Protein AF-A0A2A2GYK7-F1 (afdb_monomer)

Nearest PDB structures (foldseek):
  4kx6-assembly2_O  TM=9.595E-01  e=5.546E-10  Escherichia coli DH1
  6awf-assembly1_C  TM=9.681E-01  e=8.957E-10  Escherichia coli
  4kx6-assembly1_C  TM=9.692E-01  e=2.797E-09  Escherichia coli DH1

Secondary structure (DSSP, 8-state):
------HHHHH---HHHHHHHHHHHHHHHHHHHHHHHHHHHHHHHHHHHTHHHHHHHHHHHHHHHHHHHH-HHHHHHHHHHHHSHHHHHHHHHHHHHHHHHHHHHHHHGGGG---EETTEEPPHHHHHHHHHHHHHHHHHHHHHHHH-

Foldseek 3Di:
DPDPPPCCVVPVDDPVVVVVVVVVVVVVVCVVCVVVVVVVVVLVVLLVCLVVLVVVVVVLVVQCVVLVVVDDVSNVVSVVVCVPVVNVVSVVVNVVSVVVNLLVCLVVVLVVDFDADPNRTDDSVVSSVVSVVVVVVVVVVCCVVVVD

Radius of gyration: 27.95 Å; Cα contacts (8 Å, |Δi|>4): 50; chains: 1; bounding box: 76×57×63 Å

Solvent-accessible surface area (backbone atoms only — not comparable to full-atom values): 8305 Å² total; per-residue (Å²): 134,82,82,83,76,59,64,39,80,78,69,74,44,53,72,70,54,52,49,50,51,52,52,51,52,51,52,51,50,49,51,54,49,49,56,52,52,51,51,52,50,52,52,50,52,56,52,62,53,35,52,57,44,52,51,50,51,51,50,54,52,49,52,44,53,54,20,53,72,71,33,74,68,44,33,49,52,47,54,55,51,54,67,34,70,67,50,40,52,51,50,53,51,30,50,56,38,47,53,54,42,51,55,54,46,47,72,45,57,51,73,78,55,90,59,67,56,96,95,37,72,64,58,56,66,59,53,35,53,50,53,52,53,51,50,53,52,50,51,52,52,52,52,52,67,75,73,109

Structure (mmCIF, N/CA/C/O backbone):
data_AF-A0A2A2GYK7-F1
#
_entry.id   AF-A0A2A2GYK7-F1
#
loop_
_atom_site.group_PDB
_atom_site.id
_atom_site.type_symbol
_atom_site.label_atom_id
_atom_site.label_alt_id
_atom_site.label_comp_id
_atom_site.label_asym_id
_atom_site.label_entity_id
_atom_site.label_seq_id
_atom_site.pdbx_PDB_ins_code
_atom_site.Cartn_x
_atom_site.Cartn_y
_atom_site.Cartn_z
_atom_site.occupancy
_atom_site.B_iso_or_equiv
_atom_site.auth_seq_id
_atom_site.auth_comp_id
_atom_site.auth_asym_id
_atom_site.auth_atom_id
_atom_site.pdbx_PDB_model_num
ATOM 1 N N . MET A 1 1 ? -55.548 16.986 22.493 1.00 39.94 1 MET A N 1
ATOM 2 C CA . MET A 1 1 ? -54.868 18.249 22.850 1.00 39.94 1 MET A CA 1
ATOM 3 C C . MET A 1 1 ? -53.771 17.892 23.842 1.00 39.94 1 MET A C 1
ATOM 5 O O . MET A 1 1 ? -54.098 17.481 24.945 1.00 39.94 1 MET A O 1
ATOM 9 N N . ILE A 1 2 ? -52.502 17.884 23.426 1.00 41.12 2 ILE A N 1
ATOM 10 C CA . ILE A 1 2 ? -51.387 17.574 24.339 1.00 41.12 2 ILE A CA 1
ATOM 11 C C . ILE A 1 2 ? -51.158 18.837 25.183 1.00 41.12 2 ILE A C 1
ATOM 13 O O . ILE A 1 2 ? -51.023 19.906 24.583 1.00 41.12 2 ILE A O 1
ATOM 17 N N . PRO A 1 3 ? -51.159 18.779 26.525 1.00 50.00 3 PRO A N 1
ATOM 18 C CA . PRO A 1 3 ? -51.006 19.978 27.334 1.00 50.00 3 PRO A CA 1
ATOM 19 C C . PRO A 1 3 ? -49.582 20.512 27.161 1.00 50.00 3 PRO A C 1
ATOM 21 O O . PRO A 1 3 ? -48.602 19.815 27.420 1.00 50.00 3 PRO A O 1
ATOM 24 N N . SER A 1 4 ? -49.459 21.748 26.687 1.00 52.16 4 SER A N 1
ATOM 25 C CA . SER A 1 4 ? -48.181 22.442 26.574 1.00 52.16 4 SER A CA 1
ATOM 26 C C . SER A 1 4 ? -47.762 22.94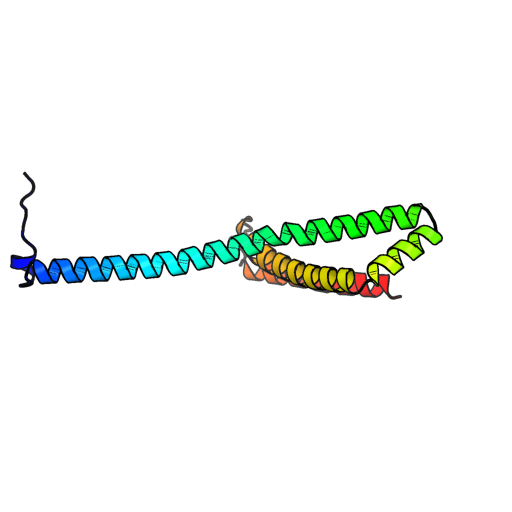8 27.955 1.00 52.16 4 SER A C 1
ATOM 28 O O . SER A 1 4 ? -47.956 24.120 28.280 1.00 52.16 4 SER A O 1
ATOM 30 N N . TYR A 1 5 ? -47.225 22.068 28.798 1.00 53.56 5 TYR A N 1
ATOM 31 C CA . TYR A 1 5 ? -46.562 22.500 30.025 1.00 53.56 5 TYR A CA 1
ATOM 32 C C . TYR A 1 5 ? -45.309 23.284 29.623 1.00 53.56 5 TYR A C 1
ATOM 34 O O . TYR A 1 5 ? -44.356 22.731 29.075 1.00 53.56 5 TYR A O 1
ATOM 42 N N . SER A 1 6 ? -45.331 24.598 29.829 1.00 58.34 6 SER A N 1
ATOM 43 C CA . SER A 1 6 ? -44.164 25.442 29.602 1.00 58.34 6 SER A CA 1
ATOM 44 C C . SER A 1 6 ? -43.062 25.018 30.572 1.00 58.34 6 SER A C 1
ATOM 46 O O . SER A 1 6 ? -43.228 25.126 31.787 1.00 58.34 6 SER A O 1
ATOM 48 N N . LEU A 1 7 ? -41.915 24.570 30.051 1.00 56.41 7 LEU A N 1
ATOM 49 C CA . LEU A 1 7 ? -40.728 24.228 30.849 1.00 56.41 7 LEU A CA 1
ATOM 50 C C . LEU A 1 7 ? -40.252 25.405 31.730 1.00 56.41 7 LEU A C 1
ATOM 52 O O . LEU A 1 7 ? -39.482 25.197 32.666 1.00 56.41 7 LEU A O 1
ATOM 56 N N . ALA A 1 8 ? -40.721 26.629 31.459 1.00 59.03 8 ALA A N 1
ATOM 57 C CA . ALA A 1 8 ? -40.486 27.795 32.303 1.00 59.03 8 ALA A CA 1
ATOM 58 C C . ALA A 1 8 ? -41.059 27.632 33.722 1.00 59.03 8 ALA A C 1
ATOM 60 O O . ALA A 1 8 ? -40.439 28.087 34.677 1.00 59.03 8 ALA A O 1
ATOM 61 N N . GLN A 1 9 ? -42.201 26.949 33.880 1.00 59.09 9 GLN A N 1
ATOM 62 C CA . GLN A 1 9 ? -42.819 26.720 35.194 1.00 59.09 9 GLN A CA 1
ATOM 63 C C . GLN A 1 9 ? -42.106 25.636 36.012 1.00 59.09 9 GLN A C 1
ATOM 65 O O . GLN A 1 9 ? -42.177 25.657 37.234 1.00 59.09 9 GLN A O 1
ATOM 70 N N . VAL A 1 10 ? -41.415 24.702 35.352 1.00 66.81 10 VAL A N 1
ATOM 71 C CA . VAL A 1 10 ? -40.742 23.569 36.011 1.00 66.81 10 VAL A CA 1
ATOM 72 C C . VAL A 1 10 ? -39.323 23.932 36.447 1.00 66.81 10 VAL A C 1
ATOM 74 O O . VAL A 1 10 ? -38.875 23.500 37.503 1.00 66.81 10 VAL A O 1
ATOM 77 N N . PHE A 1 11 ? -38.619 24.739 35.650 1.00 70.56 11 PHE A N 1
ATOM 78 C CA . PHE A 1 11 ? -37.195 25.020 35.858 1.00 70.56 11 PHE A CA 1
ATOM 79 C C . PHE A 1 11 ? -36.882 26.490 36.182 1.00 70.56 11 PHE A C 1
ATOM 81 O O . PHE A 1 11 ? -35.722 26.823 36.394 1.00 70.56 11 PHE A O 1
ATOM 88 N N . GLY A 1 12 ? -37.878 27.385 36.199 1.00 76.56 12 GLY A N 1
ATOM 89 C CA . GLY A 1 12 ? -37.674 28.818 36.468 1.00 76.56 12 GLY A CA 1
ATOM 90 C C . GLY A 1 12 ? -36.909 29.574 35.371 1.00 76.56 12 GLY A C 1
ATOM 91 O O . GLY A 1 12 ? -36.481 30.704 35.583 1.00 76.56 12 GLY A O 1
ATOM 92 N N . ILE A 1 13 ? -36.724 28.959 34.199 1.00 76.69 13 ILE A N 1
ATOM 93 C CA . ILE A 1 13 ? -35.928 29.500 33.090 1.00 76.69 13 ILE A CA 1
ATOM 94 C C . ILE A 1 13 ? -36.846 30.250 32.122 1.00 76.69 13 ILE A C 1
ATOM 96 O O . ILE A 1 13 ? -37.865 29.714 31.679 1.00 76.69 13 ILE A O 1
ATOM 100 N N . SER A 1 14 ? -36.472 31.469 31.733 1.00 80.00 14 SER A N 1
ATOM 101 C CA . SER A 1 14 ? -37.235 32.232 30.738 1.00 80.00 14 SER A CA 1
ATOM 102 C C . SER A 1 14 ? -37.191 31.574 29.348 1.00 80.00 14 SER A C 1
ATOM 104 O O . SER A 1 14 ? -36.218 30.920 28.968 1.00 80.00 14 SER A O 1
ATOM 106 N N . ILE A 1 15 ? -38.230 31.784 28.533 1.00 78.44 15 ILE A N 1
ATOM 107 C CA . ILE A 1 15 ? -38.300 31.236 27.163 1.00 78.44 15 ILE A CA 1
ATOM 108 C C . ILE A 1 15 ? -37.123 31.710 26.287 1.00 78.44 15 ILE A C 1
ATOM 110 O O . ILE A 1 15 ? -36.670 30.975 25.408 1.00 78.44 15 ILE A O 1
ATOM 114 N N . SER A 1 16 ? -36.597 32.919 26.514 1.00 81.19 16 SER A N 1
ATOM 115 C CA . SER A 1 16 ? -35.440 33.439 25.774 1.00 81.19 16 SER A CA 1
ATOM 116 C C . SER A 1 16 ? -34.147 32.700 26.133 1.00 81.19 16 SER A C 1
ATOM 118 O O . SER A 1 16 ? -33.353 32.398 25.240 1.00 81.19 16 SER A O 1
ATOM 120 N N . GLU A 1 17 ? -33.956 32.340 27.402 1.00 82.19 17 GLU A N 1
ATOM 121 C CA . GLU A 1 17 ? -32.832 31.512 27.842 1.00 82.19 17 GLU A CA 1
ATOM 122 C C . GLU A 1 17 ? -32.945 30.076 27.343 1.00 82.19 17 GLU A C 1
ATOM 124 O O . GLU A 1 17 ? -31.972 29.547 26.808 1.00 82.19 17 GLU A O 1
ATO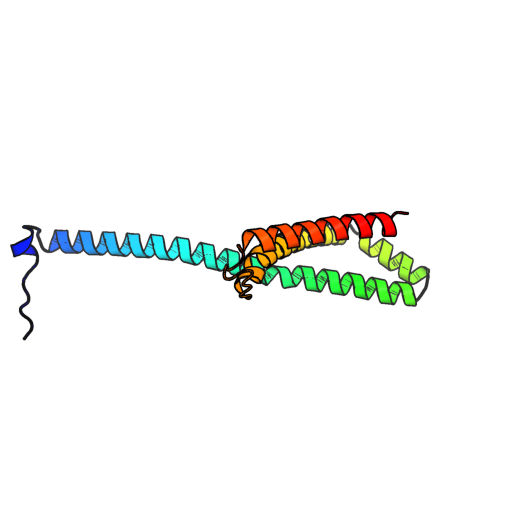M 129 N N . GLN A 1 18 ? -34.136 29.471 27.391 1.00 76.81 18 GLN A N 1
ATOM 130 C CA . GLN A 1 18 ? -34.343 28.142 26.808 1.00 76.81 18 GLN A CA 1
ATOM 131 C C . GLN A 1 18 ? -34.015 28.115 25.316 1.00 76.81 18 GLN A C 1
ATOM 133 O O . GLN A 1 18 ? -33.363 27.191 24.831 1.00 76.81 18 GLN A O 1
ATOM 138 N N . ARG A 1 19 ? -34.401 29.167 24.588 1.00 82.38 19 ARG A N 1
ATOM 139 C CA . ARG A 1 19 ? -34.085 29.320 23.168 1.00 82.38 19 ARG A CA 1
ATOM 140 C C . ARG A 1 19 ? -32.570 29.423 22.943 1.00 82.38 19 ARG A C 1
ATOM 142 O O . ARG A 1 19 ? -32.053 28.748 22.056 1.00 82.38 19 ARG A O 1
ATOM 149 N N . LYS A 1 20 ? -31.842 30.200 23.756 1.00 83.69 20 LYS A N 1
ATOM 150 C CA . LYS A 1 20 ? -30.368 30.285 23.695 1.00 83.69 20 LYS A CA 1
ATOM 151 C C . LYS A 1 20 ? -29.701 28.940 23.985 1.00 83.69 20 LYS A C 1
ATOM 153 O O . LYS A 1 20 ? -28.807 28.548 23.241 1.00 83.69 20 LYS A O 1
ATOM 158 N N . ILE A 1 21 ? -30.155 28.220 25.012 1.00 79.62 21 ILE A N 1
ATOM 159 C CA . ILE A 1 21 ? -29.634 26.895 25.380 1.00 79.62 21 ILE A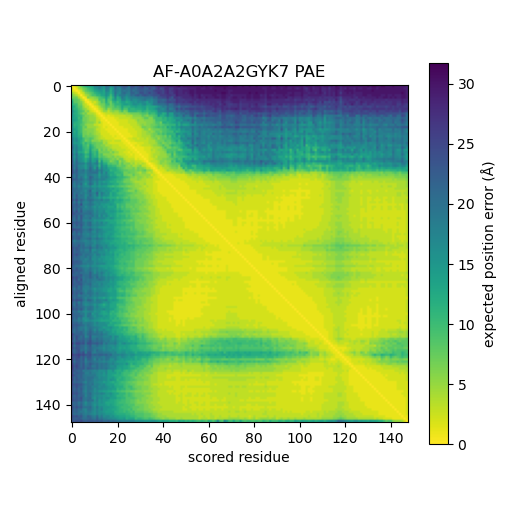 CA 1
ATOM 160 C C . ILE A 1 21 ? -29.863 25.902 24.239 1.00 79.62 21 ILE A C 1
ATOM 162 O O . ILE A 1 21 ? -28.924 25.226 23.825 1.00 79.62 21 ILE A O 1
ATOM 166 N N . TYR A 1 22 ? -31.074 25.864 23.677 1.00 78.12 22 TYR A N 1
ATOM 167 C CA . TYR A 1 22 ? -31.399 25.006 22.540 1.00 78.12 22 TYR A CA 1
ATOM 168 C C . TYR A 1 22 ? -30.522 25.312 21.319 1.00 78.12 22 TYR A C 1
ATOM 170 O O . TYR A 1 22 ? -29.944 24.396 20.736 1.00 78.12 22 TYR A O 1
ATOM 178 N N . PHE A 1 23 ? -30.374 26.589 20.944 1.00 82.50 23 PHE A N 1
ATOM 179 C CA . PHE A 1 23 ? -29.537 26.973 19.804 1.00 82.50 23 PHE A CA 1
ATOM 180 C C . PHE A 1 23 ? -28.055 26.677 20.035 1.00 82.50 23 PHE A C 1
ATOM 182 O O . PHE A 1 23 ? -27.399 26.158 19.133 1.00 82.50 23 PHE A O 1
ATOM 189 N N . ASN A 1 24 ? -27.533 26.953 21.231 1.00 85.94 24 ASN A N 1
ATOM 190 C CA . ASN A 1 24 ? -26.144 26.660 21.563 1.00 85.94 24 ASN A CA 1
ATOM 191 C C . ASN A 1 24 ? -25.885 25.148 21.545 1.00 85.94 24 ASN A C 1
ATOM 193 O O . ASN A 1 24 ? -24.948 24.689 20.901 1.00 85.94 24 ASN A O 1
ATOM 197 N N . HIS A 1 25 ? -26.764 24.358 22.168 1.00 85.69 25 HIS A N 1
ATOM 198 C CA . HIS A 1 25 ? -26.654 22.902 22.169 1.00 85.69 25 HIS A CA 1
ATOM 199 C C . HIS A 1 25 ? -26.751 22.325 20.751 1.00 85.69 25 HIS A C 1
ATOM 201 O O . HIS A 1 25 ? -25.910 21.517 20.362 1.00 85.69 25 HIS A O 1
ATOM 207 N N . ARG A 1 26 ? -27.702 22.801 19.935 1.00 84.62 26 ARG A N 1
ATOM 208 C CA . ARG A 1 26 ? -27.829 22.420 18.522 1.00 84.62 26 ARG A CA 1
ATOM 209 C C . ARG A 1 26 ? -26.552 22.721 17.736 1.00 84.62 26 ARG A C 1
ATOM 211 O O . ARG A 1 26 ? -26.088 21.852 17.008 1.00 84.62 26 ARG A O 1
ATOM 218 N N . ASN A 1 27 ? -25.969 23.909 17.880 1.00 84.06 27 ASN A N 1
ATOM 219 C CA . ASN A 1 27 ? -24.751 24.284 17.155 1.00 84.06 27 ASN A CA 1
ATOM 220 C C . ASN A 1 27 ? -23.536 23.460 17.602 1.00 84.06 27 ASN A C 1
ATOM 222 O O . ASN A 1 27 ? -22.739 23.044 16.763 1.00 84.06 27 ASN A O 1
ATOM 226 N N . THR A 1 28 ? -23.426 23.158 18.898 1.00 82.50 28 THR A N 1
ATOM 227 C CA . THR A 1 28 ? -22.382 22.273 19.431 1.00 82.50 28 THR A CA 1
ATOM 228 C C . THR A 1 28 ? -22.531 20.854 18.893 1.00 82.50 28 THR A C 1
ATOM 230 O O . THR A 1 28 ? -21.554 20.281 18.424 1.00 82.50 28 THR A O 1
ATOM 233 N N . LEU A 1 29 ? -23.746 20.299 18.881 1.00 82.06 29 LEU A N 1
ATOM 234 C CA . LEU A 1 29 ? -24.005 18.982 18.297 1.00 82.06 29 LEU A CA 1
ATOM 235 C C . LEU A 1 29 ? -23.708 18.961 16.796 1.00 82.06 29 LEU A C 1
ATOM 237 O O . LEU A 1 29 ? -23.069 18.028 16.326 1.00 82.06 29 LEU A O 1
ATOM 241 N N . ILE A 1 30 ? -24.107 19.997 16.051 1.00 81.62 30 ILE A N 1
ATOM 242 C CA . ILE A 1 30 ? -23.801 20.115 14.620 1.00 81.62 30 ILE A CA 1
ATOM 243 C C . ILE A 1 30 ? -22.290 20.163 14.396 1.00 81.62 30 ILE A C 1
ATOM 245 O O . ILE A 1 30 ? -21.813 19.448 13.530 1.00 81.62 30 ILE A O 1
ATOM 249 N N . SER A 1 31 ? -21.542 20.938 15.184 1.00 78.81 31 SER A N 1
ATOM 250 C CA . SER A 1 31 ? -20.078 21.030 15.089 1.00 78.81 31 SER A CA 1
ATOM 251 C C . SER A 1 31 ? -19.382 19.708 15.439 1.00 78.81 31 SER A C 1
ATOM 253 O O . SER A 1 31 ? -18.478 19.260 14.732 1.00 78.81 31 SER A O 1
ATOM 255 N N . LEU A 1 32 ? -19.820 19.041 16.511 1.00 79.88 32 LEU A N 1
ATOM 256 C CA . LEU A 1 32 ? -19.274 17.748 16.926 1.00 79.88 32 LEU A CA 1
ATOM 257 C C . LEU A 1 32 ? -19.558 16.667 15.880 1.00 79.88 32 LEU A C 1
ATOM 259 O O . LEU A 1 32 ? -18.648 15.933 15.493 1.00 79.88 32 LEU A O 1
ATOM 263 N N . LEU A 1 33 ? -20.793 16.599 15.380 1.00 80.69 33 LEU A N 1
ATOM 264 C CA . LEU A 1 33 ? -21.182 15.670 14.323 1.00 80.69 33 LEU A CA 1
ATOM 265 C C . LEU A 1 33 ? -20.460 16.004 13.017 1.00 80.69 33 LEU A C 1
ATOM 267 O O . LEU A 1 33 ? -19.883 15.114 12.408 1.00 80.69 33 LEU A O 1
ATOM 271 N N . SER A 1 34 ? -20.413 17.269 12.597 1.00 80.06 34 SER A N 1
ATOM 272 C CA . SER A 1 34 ? -19.773 17.652 11.339 1.00 80.06 34 SER A CA 1
ATOM 273 C C . SER A 1 34 ? -18.288 17.323 11.351 1.00 80.06 34 SER A C 1
ATOM 275 O O . SER A 1 34 ? -17.818 16.693 10.415 1.00 80.06 34 SER A O 1
ATOM 277 N N . ASN A 1 35 ? -17.553 17.678 12.408 1.00 78.31 35 ASN A N 1
ATOM 278 C CA . ASN A 1 35 ? -16.105 17.467 12.468 1.00 78.31 35 ASN A CA 1
ATOM 279 C C . ASN A 1 35 ? -15.734 15.981 12.533 1.00 78.31 35 ASN A C 1
ATOM 281 O O . ASN A 1 35 ? -14.801 15.544 11.856 1.00 78.31 35 ASN A O 1
ATOM 285 N N . THR A 1 36 ? -16.482 15.191 13.305 1.00 78.94 36 THR A N 1
ATO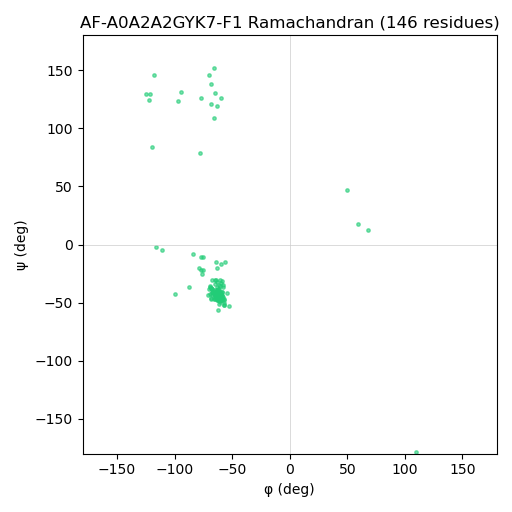M 286 C CA . THR A 1 36 ? -16.241 13.745 13.416 1.00 78.94 36 THR A CA 1
ATOM 287 C C . THR A 1 36 ? -16.618 13.005 12.132 1.00 78.94 36 THR A C 1
ATOM 289 O O . THR A 1 36 ? -15.833 12.190 11.644 1.00 78.94 36 THR A O 1
ATOM 292 N N . LEU A 1 37 ? -17.763 13.337 11.525 1.00 80.88 37 LEU A N 1
ATOM 293 C CA . LEU A 1 37 ? -18.225 12.728 10.275 1.00 80.88 37 LEU A CA 1
ATOM 294 C C . LEU A 1 37 ? -17.334 13.113 9.085 1.00 80.88 37 LEU A C 1
ATOM 296 O O . LEU A 1 37 ? -16.975 12.236 8.299 1.00 80.88 37 LEU A O 1
ATOM 300 N N . ILE A 1 38 ? -16.911 14.382 8.974 1.00 87.06 38 ILE A N 1
ATOM 301 C CA . ILE A 1 38 ? -15.956 14.815 7.938 1.00 87.06 38 ILE A CA 1
ATOM 302 C C . ILE A 1 38 ? -14.632 14.069 8.091 1.00 87.06 38 ILE A C 1
ATOM 304 O O . ILE A 1 38 ? -14.077 13.609 7.094 1.00 87.06 38 ILE A O 1
ATOM 308 N N . GLY A 1 39 ? -14.117 13.938 9.317 1.00 88.25 39 GLY A N 1
ATOM 309 C CA . GLY A 1 39 ? -12.850 13.254 9.571 1.00 88.25 39 GLY A CA 1
ATOM 310 C C . GLY A 1 39 ? -12.902 11.789 9.142 1.00 88.25 39 GLY A C 1
ATOM 311 O O . GLY A 1 39 ? -12.035 11.328 8.397 1.00 88.25 39 GLY A O 1
ATOM 312 N N . PHE A 1 40 ? -13.964 11.085 9.541 1.00 88.88 40 PHE A N 1
ATOM 313 C CA . PHE A 1 40 ? -14.201 9.698 9.150 1.00 88.88 40 PHE A CA 1
ATOM 314 C C . PHE A 1 40 ? -14.323 9.537 7.629 1.00 88.88 40 PHE A C 1
ATOM 316 O O . PHE A 1 40 ? -13.653 8.683 7.046 1.00 88.88 40 PHE A O 1
ATOM 323 N N . TYR A 1 41 ? -15.126 10.379 6.972 1.00 92.75 41 TYR A N 1
ATOM 324 C CA . TYR A 1 41 ? -15.330 10.301 5.526 1.00 92.75 41 TYR A CA 1
ATOM 325 C C . TYR A 1 41 ? -14.045 10.601 4.746 1.00 92.75 41 TYR A C 1
ATOM 327 O O . TYR A 1 41 ? -13.718 9.889 3.801 1.00 92.75 41 TYR A O 1
ATOM 335 N N . ARG A 1 42 ? -13.260 11.601 5.168 1.00 93.38 42 ARG A N 1
ATOM 336 C CA . ARG A 1 42 ? -11.958 11.903 4.552 1.00 93.38 42 ARG A CA 1
ATOM 337 C C . ARG A 1 42 ? -11.002 10.720 4.656 1.00 93.38 42 ARG A C 1
ATOM 339 O O . ARG A 1 42 ? -10.377 10.367 3.662 1.00 93.38 42 ARG A O 1
ATOM 346 N N . PHE A 1 43 ? -10.908 10.094 5.828 1.00 94.56 43 PHE A N 1
ATOM 347 C CA . PHE A 1 43 ? -10.068 8.910 6.013 1.00 94.56 43 PHE A CA 1
ATOM 348 C C . PHE A 1 43 ? -10.531 7.741 5.136 1.00 94.56 43 PHE A C 1
ATOM 350 O O . PHE A 1 43 ? -9.708 7.089 4.497 1.00 94.56 43 PHE A O 1
ATOM 357 N N . TYR A 1 44 ? -11.844 7.510 5.068 1.00 95.25 44 TYR A N 1
ATOM 358 C CA . TYR A 1 44 ? -12.437 6.507 4.189 1.00 95.25 44 TYR A CA 1
ATOM 359 C C . TYR A 1 44 ? -12.069 6.755 2.721 1.00 95.25 44 TYR A C 1
ATOM 361 O O . TYR A 1 44 ? -11.519 5.865 2.082 1.00 95.25 44 TYR A O 1
ATOM 369 N N . VAL A 1 45 ? -12.280 7.969 2.205 1.00 97.06 45 VAL A N 1
ATOM 370 C CA . VAL A 1 45 ? -11.958 8.299 0.808 1.00 97.06 45 VAL A CA 1
ATOM 371 C C . VAL A 1 45 ? -10.464 8.136 0.526 1.00 97.06 45 VAL A C 1
ATOM 373 O O . VAL A 1 45 ? -10.110 7.583 -0.507 1.00 97.06 45 VAL A O 1
ATOM 376 N N . ILE A 1 46 ? -9.579 8.547 1.443 1.00 96.88 46 ILE A N 1
ATOM 377 C CA . ILE A 1 46 ? -8.126 8.348 1.290 1.00 96.88 46 ILE A CA 1
ATOM 378 C C . ILE A 1 46 ? -7.776 6.855 1.240 1.00 96.88 46 ILE A C 1
ATOM 380 O O . ILE A 1 46 ? -6.927 6.451 0.449 1.00 96.88 46 ILE A O 1
ATOM 384 N N . ARG A 1 47 ? -8.437 6.025 2.055 1.00 97.50 47 ARG A N 1
ATOM 385 C CA . ARG A 1 47 ? -8.268 4.569 2.021 1.00 97.50 47 ARG A CA 1
ATOM 386 C C . ARG A 1 47 ? -8.677 3.993 0.674 1.00 97.50 47 ARG A C 1
ATOM 388 O O . ARG A 1 47 ? -7.881 3.279 0.074 1.00 97.50 47 ARG A O 1
ATOM 395 N N . GLU A 1 48 ? -9.866 4.317 0.180 1.00 97.50 48 GLU A N 1
ATOM 396 C CA . GLU A 1 48 ? -10.328 3.816 -1.121 1.00 97.50 48 GLU A CA 1
ATOM 397 C C . GLU A 1 48 ? -9.465 4.352 -2.279 1.00 97.50 48 GLU A C 1
ATOM 399 O O . GLU A 1 48 ? -9.172 3.633 -3.231 1.00 97.50 48 GLU A O 1
ATOM 404 N N . ALA A 1 49 ? -8.957 5.584 -2.167 1.00 97.81 49 ALA A N 1
ATOM 405 C CA . ALA A 1 49 ? -8.077 6.192 -3.163 1.00 97.81 49 ALA A CA 1
ATOM 406 C C . ALA A 1 49 ? -6.730 5.466 -3.330 1.00 97.81 49 ALA A C 1
ATOM 408 O O . ALA A 1 49 ? -6.065 5.669 -4.347 1.00 97.81 49 ALA A O 1
ATOM 409 N N . THR A 1 50 ? -6.336 4.582 -2.400 1.00 98.38 50 THR A N 1
ATOM 410 C CA . THR A 1 50 ? -5.158 3.707 -2.576 1.00 98.38 50 THR A CA 1
ATOM 411 C C . THR A 1 50 ? -5.261 2.787 -3.800 1.00 98.38 50 THR A C 1
ATOM 413 O O . THR A 1 50 ? -4.229 2.333 -4.293 1.00 98.38 50 THR A O 1
ATOM 416 N N . ALA A 1 51 ? -6.458 2.595 -4.366 1.00 98.19 51 ALA A N 1
ATOM 417 C CA . ALA A 1 51 ? -6.649 1.880 -5.627 1.00 98.19 51 ALA A CA 1
ATOM 418 C C . ALA A 1 51 ? -5.908 2.530 -6.813 1.00 98.19 51 ALA A C 1
ATOM 420 O O . ALA A 1 51 ? -5.426 1.827 -7.697 1.00 98.19 51 ALA A O 1
ATOM 421 N N . ILE A 1 52 ? -5.766 3.860 -6.831 1.00 98.50 52 ILE A N 1
ATOM 422 C CA . ILE A 1 52 ? -5.090 4.587 -7.919 1.00 98.50 52 ILE A CA 1
ATOM 423 C C . ILE A 1 52 ? -3.605 4.182 -8.027 1.00 98.50 52 ILE A C 1
ATOM 425 O O . ILE A 1 52 ? -3.199 3.712 -9.093 1.00 98.50 52 ILE A O 1
ATOM 429 N N . PRO A 1 53 ? -2.780 4.297 -6.964 1.00 98.19 53 PRO A N 1
ATOM 430 C CA . PRO A 1 53 ? -1.395 3.836 -7.014 1.00 98.19 53 PRO A CA 1
ATOM 431 C C . PRO A 1 53 ? -1.271 2.314 -7.203 1.00 98.19 53 PRO A C 1
ATOM 433 O O . PRO A 1 53 ? -0.327 1.862 -7.845 1.00 98.19 53 PRO A O 1
ATOM 436 N N . GLN A 1 54 ? -2.225 1.508 -6.720 1.00 98.06 54 GLN A N 1
ATOM 437 C CA . GLN A 1 54 ? -2.228 0.058 -6.973 1.00 98.06 54 GLN A CA 1
ATOM 438 C C . GLN A 1 54 ? -2.409 -0.276 -8.462 1.00 98.06 54 GLN A C 1
ATOM 440 O O . GLN A 1 54 ? -1.697 -1.131 -8.998 1.00 98.06 54 GLN A O 1
ATOM 445 N N . ILE A 1 55 ? -3.320 0.420 -9.149 1.00 98.62 55 ILE A N 1
ATOM 446 C CA . ILE A 1 55 ? -3.502 0.289 -10.600 1.00 98.62 55 ILE A CA 1
ATOM 447 C C . ILE A 1 55 ? -2.241 0.759 -11.329 1.00 98.62 55 ILE A C 1
ATOM 449 O O . ILE A 1 55 ? -1.761 0.051 -12.211 1.00 98.62 55 ILE A O 1
ATOM 453 N N . TRP A 1 56 ? -1.663 1.898 -10.931 1.00 98.56 56 TRP A N 1
ATOM 454 C CA . TRP A 1 56 ? -0.391 2.375 -11.483 1.00 98.56 56 TRP A CA 1
ATOM 455 C C . TRP A 1 56 ? 0.707 1.307 -11.399 1.00 98.56 56 TRP A C 1
ATOM 457 O O . TRP A 1 56 ? 1.295 0.959 -12.421 1.00 98.56 56 TRP A O 1
ATOM 467 N N . PHE A 1 57 ? 0.952 0.734 -10.217 1.00 98.56 57 PHE A N 1
ATOM 468 C CA . PHE A 1 57 ? 1.999 -0.277 -10.057 1.00 98.56 57 PHE A CA 1
ATOM 469 C C . PHE A 1 57 ? 1.716 -1.539 -10.875 1.00 98.56 57 PHE A C 1
ATOM 471 O O . PHE A 1 57 ? 2.631 -2.114 -11.460 1.00 98.56 57 PHE A O 1
ATOM 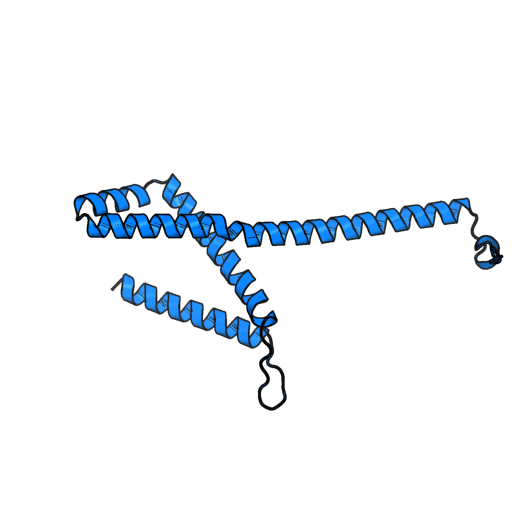478 N N . SER A 1 58 ? 0.445 -1.936 -10.979 1.00 98.69 58 SER A N 1
ATOM 479 C CA . SER A 1 58 ? 0.034 -3.063 -11.824 1.00 98.69 58 SER A CA 1
ATOM 480 C C . SER A 1 58 ? 0.374 -2.814 -13.298 1.00 98.69 58 SER A C 1
ATOM 482 O O . SER A 1 58 ? 0.882 -3.709 -13.971 1.00 98.69 58 SER A O 1
ATOM 484 N N . LEU A 1 59 ? 0.163 -1.590 -13.794 1.00 98.69 59 LEU A N 1
ATOM 485 C CA . LEU A 1 59 ? 0.545 -1.192 -15.153 1.00 98.69 59 LEU A CA 1
ATOM 486 C C . LEU A 1 59 ? 2.066 -1.166 -15.342 1.00 98.69 59 LEU A C 1
ATOM 488 O O . LEU A 1 59 ? 2.549 -1.627 -16.373 1.00 98.69 59 LEU A O 1
ATOM 492 N N . VAL A 1 60 ? 2.823 -0.681 -14.352 1.00 98.56 60 VAL A N 1
ATOM 493 C CA . VAL A 1 60 ? 4.297 -0.703 -14.381 1.00 98.56 60 VAL A CA 1
ATOM 494 C C . VAL A 1 60 ? 4.815 -2.139 -14.491 1.00 98.56 60 VAL A C 1
ATOM 496 O O . VAL A 1 60 ? 5.653 -2.419 -15.345 1.00 98.56 60 VAL A O 1
ATOM 499 N N . VAL A 1 61 ? 4.279 -3.067 -13.693 1.00 98.44 61 VAL A N 1
ATOM 500 C CA . VAL A 1 61 ? 4.656 -4.489 -13.750 1.00 98.44 61 VAL A CA 1
ATOM 501 C C . VAL A 1 61 ? 4.272 -5.119 -15.092 1.00 98.44 61 VAL A C 1
ATOM 503 O O . VAL A 1 61 ? 5.080 -5.842 -15.671 1.00 98.44 61 VAL A O 1
ATOM 506 N N . LEU A 1 62 ? 3.081 -4.825 -15.628 1.00 98.69 62 LEU A N 1
ATOM 507 C CA . LEU A 1 62 ? 2.667 -5.307 -16.953 1.00 98.69 62 LEU A CA 1
ATOM 508 C C . LEU A 1 62 ? 3.577 -4.780 -18.068 1.00 98.69 62 LEU A C 1
ATOM 510 O O . LEU A 1 62 ? 3.968 -5.543 -18.950 1.00 98.69 62 LEU A O 1
ATOM 514 N N . TYR A 1 63 ? 3.960 -3.503 -18.016 1.00 98.62 63 TYR A N 1
ATOM 515 C CA . TYR A 1 63 ? 4.927 -2.939 -18.954 1.00 98.62 63 TYR A CA 1
ATOM 516 C C . TYR A 1 63 ? 6.281 -3.654 -18.856 1.00 98.62 63 TYR A C 1
ATOM 518 O O . TYR A 1 63 ? 6.859 -4.011 -19.885 1.00 98.62 63 TYR A O 1
ATOM 526 N N . GLY A 1 64 ? 6.744 -3.947 -17.637 1.00 98.69 64 GLY A N 1
ATOM 527 C CA . GLY A 1 64 ? 7.944 -4.747 -17.402 1.00 98.69 64 GLY A CA 1
ATOM 528 C C . GLY A 1 64 ? 7.844 -6.154 -17.992 1.00 98.69 64 GLY A C 1
ATOM 529 O O . GLY A 1 64 ? 8.776 -6.600 -18.654 1.00 98.69 64 GLY A O 1
ATOM 530 N N . LEU A 1 65 ? 6.701 -6.827 -17.825 1.00 98.69 65 LEU A N 1
ATOM 531 C CA . LEU A 1 65 ? 6.454 -8.167 -18.364 1.00 98.69 65 LEU A CA 1
ATOM 532 C C . LEU A 1 65 ? 6.548 -8.200 -19.897 1.00 98.69 65 LEU A C 1
ATOM 534 O O . LEU A 1 65 ? 7.258 -9.039 -20.450 1.00 98.69 65 LEU A O 1
ATOM 538 N N . PHE A 1 66 ? 5.867 -7.282 -20.589 1.00 98.56 66 PHE A N 1
ATOM 539 C CA . PHE A 1 66 ? 5.926 -7.218 -22.054 1.00 98.56 66 PHE A CA 1
ATOM 540 C C . PHE A 1 66 ? 7.301 -6.775 -22.561 1.00 98.56 66 PHE A C 1
ATO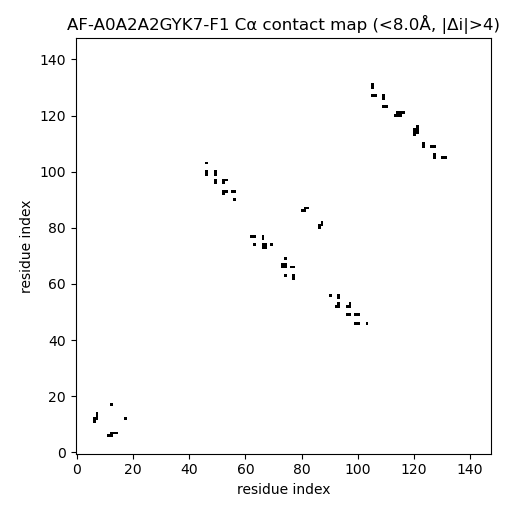M 542 O O . PHE A 1 66 ? 7.788 -7.319 -23.550 1.00 98.56 66 PHE A O 1
ATOM 549 N N . SER A 1 67 ? 7.957 -5.844 -21.864 1.00 98.69 67 SER A N 1
ATOM 550 C CA . SER A 1 67 ? 9.322 -5.417 -22.192 1.00 98.69 67 SER A CA 1
ATOM 551 C C . SER A 1 67 ? 10.332 -6.549 -22.042 1.00 98.69 67 SER A C 1
ATOM 553 O O . SER A 1 67 ? 11.218 -6.690 -22.879 1.00 98.69 67 SER A O 1
ATOM 555 N N . LEU A 1 68 ? 10.173 -7.383 -21.011 1.00 98.50 68 LEU A N 1
ATOM 556 C CA . LEU A 1 68 ? 11.000 -8.566 -20.797 1.00 98.50 68 LEU A CA 1
ATOM 557 C C . LEU A 1 68 ? 10.807 -9.591 -21.923 1.00 98.50 68 LEU A C 1
ATOM 559 O O . LEU A 1 68 ? 11.785 -10.124 -22.440 1.00 98.50 68 LEU A O 1
ATOM 563 N N . ALA A 1 69 ? 9.559 -9.833 -22.336 1.00 98.38 69 ALA A N 1
ATOM 564 C CA . ALA A 1 69 ? 9.241 -10.759 -23.423 1.00 98.38 69 ALA A CA 1
ATOM 565 C C . ALA A 1 69 ? 9.739 -10.278 -24.800 1.00 98.38 69 ALA A C 1
ATOM 567 O O . ALA A 1 69 ? 10.073 -11.100 -25.650 1.00 98.38 69 ALA A O 1
ATOM 568 N N . ALA A 1 70 ? 9.802 -8.962 -25.022 1.00 98.12 70 ALA A N 1
ATOM 569 C CA . ALA A 1 70 ? 10.247 -8.356 -26.279 1.00 98.12 70 ALA A CA 1
ATOM 570 C C . ALA A 1 70 ? 11.778 -8.357 -26.470 1.00 98.12 70 ALA A C 1
ATOM 572 O O . ALA A 1 70 ? 12.260 -8.098 -27.572 1.00 98.12 70 ALA A O 1
ATOM 573 N N . GLY A 1 71 ? 12.544 -8.685 -25.426 1.00 98.38 71 GLY A N 1
ATOM 574 C CA . GLY A 1 71 ? 13.989 -8.882 -25.497 1.00 98.38 71 GLY A CA 1
ATOM 575 C C . GLY A 1 71 ? 14.818 -7.790 -24.810 1.00 98.38 71 GLY A C 1
ATOM 576 O O . GLY A 1 71 ? 14.278 -6.856 -24.211 1.00 98.38 71 GLY A O 1
ATOM 577 N N . PRO A 1 72 ? 16.159 -7.906 -24.867 1.00 98.44 72 PRO A N 1
ATOM 578 C CA . PRO A 1 72 ? 17.062 -7.116 -24.027 1.00 98.44 72 PRO A CA 1
ATOM 579 C C . PRO A 1 72 ? 16.966 -5.599 -24.222 1.00 98.44 72 PRO A C 1
ATOM 581 O O . PRO A 1 72 ? 17.087 -4.854 -23.253 1.00 98.44 72 PRO A O 1
ATOM 584 N N . GLU A 1 73 ? 16.724 -5.132 -25.449 1.00 98.38 73 GLU A N 1
ATOM 585 C CA . GLU A 1 73 ? 16.599 -3.699 -25.748 1.00 98.38 73 GLU A CA 1
ATOM 586 C C . GLU A 1 73 ? 15.334 -3.093 -25.118 1.00 98.38 73 GLU A C 1
ATOM 588 O O . GLU A 1 73 ? 15.404 -2.073 -24.431 1.00 98.38 73 GLU A O 1
ATOM 593 N N . SER A 1 74 ? 14.177 -3.746 -25.270 1.00 98.44 74 SER A N 1
ATOM 594 C CA . SER A 1 74 ? 12.938 -3.313 -24.613 1.00 98.44 74 SER A CA 1
ATOM 595 C C . SER A 1 74 ? 13.049 -3.376 -23.091 1.00 98.44 74 SER A C 1
ATOM 597 O O . SER A 1 74 ? 12.603 -2.451 -22.412 1.00 98.44 74 SER A O 1
ATOM 599 N N . TRP A 1 75 ? 13.687 -4.414 -22.545 1.00 98.62 75 TRP A N 1
ATOM 600 C CA . TRP A 1 75 ? 13.962 -4.499 -21.111 1.00 98.62 75 TRP A CA 1
ATOM 601 C C . TRP A 1 75 ? 14.831 -3.337 -20.615 1.00 98.62 75 TRP A C 1
ATOM 603 O O . TRP A 1 75 ? 14.511 -2.722 -19.598 1.00 98.62 75 TRP A O 1
ATOM 613 N N . PHE A 1 76 ? 15.892 -2.987 -21.348 1.00 98.56 76 PHE A N 1
ATOM 614 C CA . PHE A 1 76 ? 16.727 -1.833 -21.021 1.00 98.56 76 PHE A CA 1
ATOM 615 C C . PHE A 1 76 ? 15.904 -0.539 -20.989 1.00 98.56 76 PHE A C 1
ATOM 617 O O . PHE A 1 76 ? 15.977 0.203 -20.012 1.00 98.56 76 PHE A O 1
ATOM 624 N N . ASN A 1 77 ? 15.039 -0.318 -21.983 1.00 98.31 77 ASN A N 1
ATOM 625 C CA . ASN A 1 77 ? 14.153 0.849 -22.022 1.00 98.31 77 ASN A CA 1
ATOM 626 C C . ASN A 1 77 ? 13.171 0.892 -20.838 1.00 98.31 77 ASN A C 1
ATOM 628 O O . ASN A 1 77 ? 12.926 1.963 -20.277 1.00 98.31 77 ASN A O 1
ATOM 632 N N . TYR A 1 78 ? 12.636 -0.257 -20.412 1.00 98.75 78 TYR A N 1
ATOM 633 C CA . TYR A 1 78 ? 11.830 -0.359 -19.192 1.00 98.75 78 TYR A CA 1
ATOM 634 C C . TYR A 1 78 ? 12.632 0.038 -17.944 1.00 98.75 78 TYR A C 1
ATOM 636 O O . TYR A 1 78 ? 12.170 0.848 -17.139 1.00 98.75 78 TYR A O 1
ATOM 644 N N . VAL A 1 79 ? 13.861 -0.462 -17.804 1.00 98.56 79 VAL A N 1
ATOM 645 C CA . VAL A 1 79 ? 14.745 -0.097 -16.691 1.00 98.56 79 VAL A CA 1
ATOM 646 C C . VAL A 1 79 ? 15.086 1.399 -16.725 1.00 98.56 79 VAL A C 1
ATOM 648 O O . VAL A 1 79 ? 15.055 2.053 -15.684 1.00 98.56 79 VAL A O 1
ATOM 651 N N . THR A 1 80 ? 15.351 1.988 -17.894 1.00 98.50 80 THR A N 1
ATOM 652 C CA . THR A 1 80 ? 15.557 3.440 -18.043 1.00 98.50 80 THR A CA 1
ATOM 653 C C . THR A 1 80 ? 14.312 4.237 -17.647 1.00 98.50 80 THR A C 1
ATOM 655 O O . THR A 1 80 ? 14.432 5.256 -16.968 1.00 98.50 80 THR A O 1
ATOM 658 N N . PHE A 1 81 ? 13.112 3.763 -18.000 1.00 98.62 81 PHE A N 1
ATOM 659 C CA . PHE A 1 81 ? 11.851 4.360 -17.553 1.00 98.62 81 PHE A CA 1
ATOM 660 C C . PHE A 1 81 ? 11.732 4.364 -16.020 1.00 98.62 81 PHE A C 1
ATOM 662 O O . PHE A 1 81 ? 11.376 5.394 -15.449 1.00 98.62 81 PHE A O 1
ATOM 669 N N . LEU A 1 82 ? 12.095 3.268 -15.343 1.00 98.50 82 LEU A N 1
ATOM 670 C CA . LEU A 1 82 ? 12.085 3.200 -13.875 1.00 98.50 82 LEU A CA 1
ATOM 671 C C . LEU A 1 82 ? 13.095 4.151 -13.211 1.00 98.50 82 LEU A C 1
ATOM 673 O O . LEU A 1 82 ? 12.835 4.635 -12.111 1.00 98.50 82 LEU A O 1
ATOM 677 N N . HIS A 1 83 ? 14.222 4.440 -13.872 1.00 98.19 83 HIS A N 1
ATOM 678 C CA . HIS A 1 83 ? 15.227 5.397 -13.392 1.00 98.19 83 HIS A CA 1
ATOM 679 C C . HIS A 1 83 ? 14.810 6.864 -13.555 1.00 98.19 83 HIS A C 1
ATOM 681 O O . HIS A 1 83 ? 15.469 7.748 -13.005 1.00 98.19 83 HIS A O 1
ATOM 687 N N . ASN A 1 84 ? 13.733 7.156 -14.291 1.00 98.44 84 ASN A N 1
ATOM 688 C CA . ASN A 1 84 ? 13.227 8.517 -14.385 1.00 98.44 84 ASN A CA 1
ATOM 689 C C . ASN A 1 84 ? 12.844 9.021 -12.975 1.00 98.44 84 ASN A C 1
ATOM 691 O O . ASN A 1 84 ? 12.040 8.378 -12.297 1.00 98.44 84 ASN A O 1
ATOM 695 N N . PRO A 1 85 ? 13.358 10.180 -12.523 1.00 98.12 85 PRO A N 1
ATOM 696 C CA . PRO A 1 85 ? 13.139 10.658 -11.158 1.00 98.12 85 PRO A CA 1
ATOM 697 C C . PRO A 1 85 ? 11.657 10.887 -10.828 1.00 98.12 85 PRO A C 1
ATOM 699 O O . PRO A 1 85 ? 11.248 10.687 -9.688 1.00 98.12 85 PRO A O 1
ATOM 702 N N . ILE A 1 86 ? 10.829 11.250 -11.812 1.00 98.50 86 ILE A N 1
ATOM 703 C CA . ILE A 1 86 ? 9.381 11.403 -11.622 1.00 98.50 86 ILE A CA 1
ATOM 704 C C . ILE A 1 86 ? 8.741 10.034 -11.368 1.00 98.50 86 ILE A C 1
ATOM 706 O O . ILE A 1 86 ? 7.964 9.883 -10.427 1.00 98.50 86 ILE A O 1
ATOM 710 N N . VAL A 1 87 ? 9.100 9.021 -12.162 1.00 98.50 87 VAL A N 1
ATOM 711 C CA . VAL A 1 87 ? 8.602 7.644 -12.000 1.00 98.50 87 VAL A CA 1
ATOM 712 C C . VAL A 1 87 ? 9.035 7.071 -10.653 1.00 98.50 87 VAL A C 1
ATOM 714 O O . VAL A 1 87 ? 8.221 6.477 -9.948 1.00 98.50 87 VAL A O 1
ATOM 717 N N . LEU A 1 88 ? 10.283 7.313 -10.247 1.00 98.12 88 LEU A N 1
ATOM 718 C CA . LEU A 1 88 ? 10.793 6.915 -8.939 1.00 98.12 88 LEU A CA 1
ATOM 719 C C . LEU A 1 88 ? 9.982 7.543 -7.794 1.00 98.12 88 LEU A C 1
ATOM 721 O O . LEU A 1 88 ? 9.564 6.829 -6.883 1.00 98.12 88 LEU A O 1
ATOM 725 N N . LEU A 1 89 ? 9.704 8.851 -7.852 1.00 98.50 89 LEU A N 1
ATOM 726 C CA . LEU A 1 89 ? 8.878 9.536 -6.851 1.00 98.50 89 LEU A CA 1
ATOM 727 C C . LEU A 1 89 ? 7.455 8.965 -6.791 1.00 98.50 89 LEU A C 1
ATOM 729 O O . LEU A 1 89 ? 6.932 8.735 -5.699 1.00 98.50 89 LEU A O 1
ATOM 733 N N . ILE A 1 90 ? 6.846 8.678 -7.946 1.00 98.56 90 ILE A N 1
ATOM 734 C CA . ILE A 1 90 ? 5.524 8.040 -8.012 1.00 98.56 90 ILE A CA 1
ATOM 735 C C . ILE A 1 90 ? 5.574 6.631 -7.402 1.00 98.56 90 ILE A C 1
ATOM 737 O O . ILE A 1 90 ? 4.662 6.253 -6.666 1.00 98.56 90 ILE A O 1
ATOM 741 N N . ASN A 1 91 ? 6.635 5.858 -7.638 1.00 98.44 91 ASN A N 1
ATOM 742 C CA . ASN A 1 91 ? 6.786 4.516 -7.073 1.00 98.44 91 ASN A CA 1
ATOM 743 C C . ASN A 1 91 ? 7.011 4.544 -5.552 1.00 98.44 91 ASN A C 1
ATOM 745 O O . ASN A 1 91 ? 6.440 3.720 -4.839 1.00 98.44 91 ASN A O 1
ATOM 749 N N . ILE A 1 92 ? 7.751 5.525 -5.025 1.00 98.56 92 ILE A N 1
ATOM 750 C CA . ILE A 1 92 ? 7.882 5.743 -3.574 1.00 98.56 92 ILE A CA 1
ATOM 751 C C . ILE A 1 92 ? 6.523 6.106 -2.964 1.00 98.56 92 ILE A C 1
ATOM 753 O O . ILE A 1 92 ? 6.120 5.529 -1.953 1.00 98.56 92 ILE A O 1
ATOM 757 N N . PHE A 1 93 ? 5.779 7.019 -3.594 1.00 98.50 93 PHE A N 1
ATOM 758 C CA . PHE A 1 93 ? 4.417 7.340 -3.169 1.00 98.50 93 PHE A CA 1
ATOM 759 C C . PHE A 1 93 ? 3.508 6.103 -3.203 1.00 98.50 93 PHE A C 1
ATOM 761 O O . PHE A 1 93 ? 2.741 5.860 -2.271 1.00 98.50 93 PHE A O 1
ATOM 768 N N . THR A 1 94 ? 3.642 5.279 -4.239 1.00 98.69 94 THR A N 1
ATOM 769 C CA . THR A 1 94 ? 2.893 4.030 -4.395 1.00 98.69 94 THR A CA 1
ATOM 770 C C . THR A 1 94 ? 3.214 3.031 -3.287 1.00 98.69 94 THR A C 1
ATOM 772 O O . THR A 1 94 ? 2.301 2.399 -2.750 1.00 98.69 94 THR A O 1
ATOM 775 N N . LEU A 1 95 ? 4.477 2.936 -2.865 1.00 98.56 95 LEU A N 1
ATOM 776 C CA . LEU A 1 95 ? 4.877 2.128 -1.715 1.00 98.56 95 LEU A CA 1
ATOM 777 C C . LEU A 1 95 ? 4.225 2.635 -0.420 1.00 98.56 95 LEU A C 1
ATOM 779 O O . LEU A 1 95 ? 3.631 1.846 0.313 1.00 98.56 95 LEU A O 1
ATOM 783 N N . ILE A 1 96 ? 4.260 3.946 -0.162 1.00 98.56 96 ILE A N 1
ATOM 784 C CA . ILE A 1 96 ? 3.615 4.553 1.016 1.00 98.56 96 ILE A CA 1
ATOM 785 C C . ILE A 1 96 ? 2.105 4.268 1.019 1.00 98.56 96 ILE A C 1
ATOM 787 O O . ILE A 1 96 ? 1.553 3.840 2.036 1.00 98.56 96 ILE A O 1
ATOM 791 N N . ALA A 1 97 ? 1.438 4.448 -0.123 1.00 98.44 97 ALA A N 1
ATOM 792 C CA . ALA A 1 97 ? 0.016 4.156 -0.273 1.00 98.44 97 ALA A CA 1
ATOM 793 C C . ALA A 1 97 ? -0.294 2.667 -0.052 1.00 98.44 97 ALA A C 1
ATOM 795 O O . ALA A 1 97 ? -1.290 2.336 0.588 1.00 98.44 97 ALA A O 1
ATOM 796 N N . THR A 1 98 ? 0.581 1.770 -0.511 1.00 98.50 98 THR A N 1
ATOM 797 C CA . THR A 1 98 ? 0.445 0.318 -0.320 1.00 98.50 98 THR A CA 1
ATOM 798 C C . THR A 1 98 ? 0.613 -0.083 1.147 1.00 98.50 98 THR A C 1
ATOM 800 O O . THR A 1 98 ? -0.137 -0.923 1.647 1.00 98.50 98 THR A O 1
ATOM 803 N N . LEU A 1 99 ? 1.535 0.546 1.882 1.00 98.44 99 LEU A N 1
ATOM 804 C CA . LEU A 1 99 ? 1.688 0.336 3.327 1.00 98.44 99 LEU A CA 1
ATOM 805 C C . LEU A 1 99 ? 0.448 0.814 4.096 1.00 98.44 99 LEU A C 1
ATOM 807 O O . LEU A 1 99 ? -0.053 0.110 4.977 1.00 98.44 99 LEU A O 1
ATOM 811 N N . PHE A 1 100 ? -0.090 1.981 3.729 1.00 98.44 100 PHE A N 1
ATOM 812 C CA . PHE A 1 100 ? -1.335 2.494 4.300 1.00 98.44 100 PHE A CA 1
ATOM 813 C C . PHE A 1 100 ? -2.534 1.578 3.994 1.00 98.44 100 PHE A C 1
ATOM 815 O O . PHE A 1 100 ? -3.311 1.245 4.897 1.00 98.44 100 PHE A O 1
ATOM 822 N N . HIS A 1 101 ? -2.649 1.104 2.750 1.00 98.44 101 HIS A N 1
ATOM 823 C CA . HIS A 1 101 ? -3.650 0.120 2.342 1.00 98.44 101 HIS A CA 1
ATOM 824 C C . HIS A 1 101 ? -3.538 -1.160 3.176 1.00 98.44 101 HIS A C 1
ATOM 826 O O . HIS A 1 101 ? -4.515 -1.590 3.778 1.00 98.44 101 HIS A O 1
ATOM 832 N N . THR A 1 102 ? -2.335 -1.721 3.297 1.00 98.44 102 THR A N 1
ATOM 833 C CA . THR A 1 102 ? -2.073 -2.951 4.059 1.00 98.44 102 THR A CA 1
ATOM 834 C C . THR A 1 102 ? -2.509 -2.810 5.517 1.00 98.44 102 THR A C 1
ATOM 836 O O . THR A 1 102 ? -3.251 -3.650 6.028 1.00 98.44 102 THR A O 1
ATOM 839 N N . LYS A 1 103 ? -2.131 -1.705 6.178 1.00 98.25 103 LYS A N 1
ATOM 840 C CA . LYS A 1 103 ? -2.535 -1.426 7.565 1.00 98.25 103 LYS A CA 1
ATOM 841 C C . LYS A 1 103 ? -4.056 -1.416 7.717 1.00 98.25 103 LYS A C 1
ATOM 843 O O . LYS A 1 103 ? -4.596 -2.098 8.584 1.00 98.25 103 LYS A O 1
ATOM 848 N N . THR A 1 104 ? -4.746 -0.639 6.883 1.00 97.56 104 THR A N 1
ATOM 849 C CA . THR A 1 104 ? -6.206 -0.494 6.983 1.00 97.56 104 THR A CA 1
ATOM 850 C C . THR A 1 104 ? -6.941 -1.775 6.596 1.00 97.56 104 THR A C 1
ATOM 852 O O . THR A 1 104 ? -7.933 -2.118 7.236 1.00 97.56 104 THR A O 1
ATOM 855 N N . TRP A 1 105 ? -6.441 -2.527 5.614 1.00 97.94 105 TRP A N 1
ATOM 856 C CA . TRP A 1 105 ? -6.998 -3.821 5.232 1.00 97.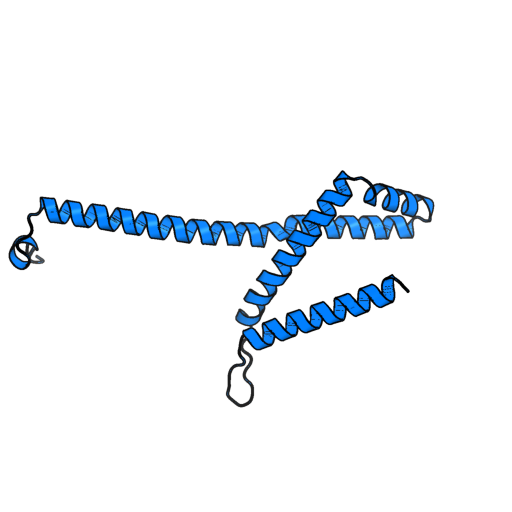94 105 TRP A CA 1
ATOM 857 C C . TRP A 1 105 ? -6.856 -4.841 6.371 1.00 97.94 105 TRP A C 1
ATOM 859 O O . TRP A 1 105 ? -7.837 -5.500 6.707 1.00 97.94 105 TRP A O 1
ATOM 869 N N . PHE A 1 106 ? -5.708 -4.900 7.063 1.00 98.00 106 PHE A N 1
ATOM 870 C CA . PHE A 1 106 ? -5.542 -5.766 8.242 1.00 98.00 106 PHE A CA 1
ATOM 871 C C . PHE A 1 106 ? -6.471 -5.397 9.395 1.00 98.00 106 PHE A C 1
ATOM 873 O O . PHE A 1 106 ? -6.931 -6.287 10.095 1.00 98.00 106 PHE A O 1
ATOM 880 N N . GLU A 1 107 ? -6.823 -4.127 9.576 1.00 96.50 107 GLU A N 1
ATOM 881 C CA . GLU A 1 107 ? -7.791 -3.711 10.600 1.00 96.50 107 GLU A CA 1
ATOM 882 C C . GLU A 1 107 ? -9.255 -4.028 10.221 1.00 96.50 107 GLU A C 1
ATOM 884 O O . GLU A 1 107 ? -10.126 -4.106 11.096 1.00 96.50 107 GLU A O 1
ATOM 889 N N . LEU A 1 108 ? -9.552 -4.196 8.928 1.00 95.69 108 LEU A N 1
ATOM 890 C CA . LEU A 1 108 ? -10.907 -4.414 8.410 1.00 95.69 108 LEU A CA 1
ATOM 891 C C . LEU A 1 108 ? -11.210 -5.884 8.123 1.00 95.69 108 LEU A C 1
ATOM 893 O O . LEU A 1 108 ? -12.287 -6.352 8.488 1.00 95.69 108 LEU A O 1
ATOM 897 N N . ALA A 1 109 ? -10.278 -6.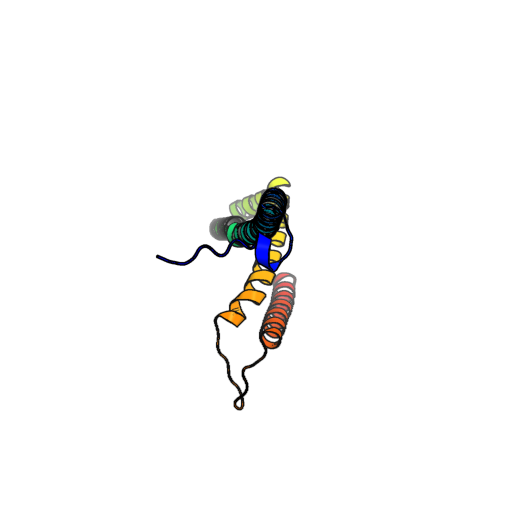627 7.528 1.00 94.38 109 ALA A N 1
ATOM 898 C CA . ALA A 1 109 ? -10.474 -8.024 7.145 1.00 94.38 109 ALA A CA 1
ATOM 899 C C . ALA A 1 109 ? -10.930 -8.929 8.316 1.00 94.38 109 ALA A C 1
ATOM 901 O O . ALA A 1 109 ? -11.891 -9.682 8.140 1.00 94.38 109 ALA A O 1
ATOM 902 N N . PRO A 1 110 ? -10.380 -8.814 9.546 1.00 94.38 110 PRO A N 1
ATOM 903 C CA . PRO A 1 110 ? -10.833 -9.593 10.701 1.00 94.38 110 PRO A CA 1
ATOM 904 C C . PRO A 1 110 ? -12.285 -9.325 11.119 1.00 94.38 110 PRO A C 1
ATOM 906 O O . PRO A 1 110 ? -12.879 -10.140 11.822 1.00 94.38 110 PRO A O 1
ATOM 909 N N . LYS A 1 111 ? -12.868 -8.182 10.730 1.00 93.06 111 LYS A N 1
ATOM 910 C CA . LYS A 1 111 ? -14.266 -7.837 11.042 1.00 93.06 111 LYS A CA 1
ATOM 911 C C . LYS A 1 111 ? -15.257 -8.586 10.151 1.00 93.06 111 LYS A C 1
ATOM 913 O O . LYS A 1 111 ? -16.405 -8.745 10.553 1.00 93.06 111 LYS A O 1
ATOM 918 N N . ALA A 1 112 ? -14.817 -9.059 8.983 1.00 92.00 112 ALA A N 1
ATOM 919 C CA . ALA A 1 112 ? -15.646 -9.800 8.033 1.00 92.00 112 ALA A CA 1
ATOM 920 C C . ALA A 1 112 ? -15.749 -11.302 8.350 1.00 92.00 112 ALA A C 1
ATOM 922 O O . ALA A 1 112 ? -16.536 -12.007 7.725 1.00 92.00 112 ALA A O 1
ATOM 923 N N . VAL A 1 113 ? -14.973 -11.805 9.317 1.00 90.31 113 VAL A N 1
ATOM 924 C CA . VAL A 1 113 ? -14.927 -13.230 9.669 1.00 90.31 113 VAL A CA 1
ATOM 925 C C . VAL A 1 113 ? -15.387 -13.469 11.106 1.00 90.31 113 VAL A C 1
ATOM 927 O O . VAL A 1 113 ? -15.143 -12.668 12.010 1.00 90.31 113 VAL A O 1
ATOM 930 N N . ASN A 1 114 ? -16.048 -14.605 11.340 1.00 90.88 114 ASN A N 1
ATOM 931 C CA . ASN A 1 114 ? -16.473 -15.030 12.672 1.00 90.88 114 ASN A CA 1
ATOM 932 C C . ASN A 1 114 ? -15.839 -16.375 13.036 1.00 90.88 114 ASN A C 1
ATOM 934 O O . ASN A 1 114 ? -16.436 -17.430 12.841 1.00 90.88 114 ASN A O 1
ATOM 938 N N . ILE A 1 115 ? -14.609 -16.330 13.549 1.00 90.75 115 ILE A N 1
ATOM 939 C CA . ILE A 1 115 ? -13.839 -17.528 13.896 1.00 90.75 115 ILE A CA 1
ATOM 940 C C . ILE A 1 115 ? -13.988 -17.816 15.397 1.00 90.75 115 ILE A C 1
ATOM 942 O O . ILE A 1 115 ? -13.673 -16.970 16.239 1.00 90.75 115 ILE A O 1
ATOM 946 N N . VAL A 1 116 ? -14.454 -19.023 15.731 1.00 91.69 116 VAL A N 1
ATOM 947 C CA . VAL A 1 116 ? -14.672 -19.496 17.108 1.00 91.69 116 VAL A CA 1
ATOM 948 C C . VAL A 1 116 ? -13.856 -20.766 17.339 1.00 91.69 116 VAL A C 1
ATOM 950 O O . VAL A 1 116 ? -14.003 -21.741 16.610 1.00 91.69 116 VAL A O 1
ATOM 953 N N . ILE A 1 117 ? -13.002 -20.766 18.364 1.00 92.25 117 ILE A N 1
ATOM 954 C CA . ILE A 1 117 ? -12.149 -21.899 18.749 1.00 92.25 117 ILE A CA 1
ATOM 955 C C . ILE A 1 117 ? -12.425 -22.227 20.216 1.00 92.25 117 ILE A C 1
ATOM 957 O O . ILE A 1 117 ? -12.392 -21.336 21.062 1.00 92.25 117 ILE A O 1
ATOM 961 N N . LYS A 1 118 ? -12.696 -23.502 20.537 1.00 92.38 118 LYS A N 1
ATOM 962 C CA . LYS A 1 118 ? -13.020 -23.955 21.909 1.00 92.38 118 LYS A CA 1
ATOM 963 C C . LYS A 1 118 ? -14.122 -23.099 22.565 1.00 92.38 118 LYS A C 1
ATOM 965 O O . LYS A 1 118 ? -13.970 -22.636 23.693 1.00 92.38 118 LYS A O 1
ATOM 970 N N . ASN A 1 119 ? -15.207 -22.843 21.828 1.00 92.75 119 ASN A N 1
ATOM 971 C CA . ASN A 1 119 ? -16.339 -21.999 22.242 1.00 92.75 119 ASN A CA 1
ATOM 972 C C . ASN A 1 119 ? -15.982 -20.534 22.576 1.00 92.75 119 ASN A C 1
ATOM 974 O O . ASN A 1 119 ? -16.772 -19.839 23.210 1.00 92.75 119 ASN A O 1
ATOM 978 N N . LYS A 1 120 ? -14.815 -20.033 22.140 1.00 91.44 120 LYS A N 1
ATOM 979 C CA . LYS A 1 120 ? -14.413 -18.627 22.281 1.00 91.44 120 LYS A CA 1
ATOM 980 C C . LYS A 1 120 ? -14.135 -18.005 20.918 1.00 91.44 120 LYS A C 1
ATOM 982 O O . LYS A 1 120 ? -13.370 -18.548 20.122 1.00 91.44 120 LYS A O 1
ATOM 987 N N . LYS A 1 121 ? -14.741 -16.847 20.652 1.00 92.00 121 LYS A N 1
ATOM 988 C CA . LYS A 1 121 ? -14.402 -16.039 19.477 1.00 92.00 121 LYS A CA 1
ATOM 989 C C . LYS A 1 121 ? -12.966 -15.542 19.618 1.00 92.00 121 LYS A C 1
ATOM 991 O O . LYS A 1 121 ? -12.603 -15.013 20.668 1.00 92.00 121 LYS A O 1
ATOM 996 N N . ILE A 1 122 ? -12.155 -15.722 18.581 1.00 94.00 122 ILE A N 1
ATOM 997 C CA . ILE A 1 122 ? -10.773 -15.239 18.615 1.00 94.00 122 ILE A CA 1
ATOM 998 C C . ILE A 1 122 ? -10.733 -13.710 18.551 1.00 94.00 122 ILE A C 1
ATOM 1000 O O . ILE A 1 122 ? -11.570 -13.074 17.905 1.00 94.00 122 ILE A O 1
ATOM 1004 N N . ALA A 1 123 ? -9.752 -13.117 19.231 1.00 93.38 123 ALA A N 1
ATOM 1005 C CA . ALA A 1 123 ? -9.557 -11.676 19.215 1.00 93.38 123 ALA A CA 1
ATOM 1006 C C . ALA A 1 123 ? -9.098 -11.214 17.823 1.00 93.38 123 ALA A C 1
ATOM 1008 O O . ALA A 1 123 ? -8.228 -11.834 17.208 1.00 93.38 123 ALA A O 1
ATOM 1009 N N . GLN A 1 124 ? -9.641 -10.092 17.344 1.00 93.56 124 GLN A N 1
ATOM 1010 C CA . GLN A 1 124 ? -9.241 -9.503 16.059 1.00 93.56 124 GLN A CA 1
ATOM 1011 C C . GLN A 1 124 ? -7.745 -9.178 16.032 1.00 93.56 124 GLN A C 1
ATOM 1013 O O . GLN A 1 124 ? -7.081 -9.413 15.028 1.00 93.56 124 GLN A O 1
ATOM 1018 N N . GLU A 1 125 ? -7.196 -8.731 17.161 1.00 94.62 125 GLU A N 1
ATOM 1019 C CA . GLU A 1 125 ? -5.769 -8.446 17.315 1.00 94.62 125 GLU A CA 1
ATOM 1020 C C . GLU A 1 125 ? -4.877 -9.655 17.019 1.00 94.62 125 GLU A C 1
ATOM 1022 O O . GLU A 1 125 ? -3.793 -9.493 16.463 1.00 94.62 125 GLU A O 1
ATOM 1027 N N . SER A 1 126 ? -5.321 -10.871 17.355 1.00 95.06 126 SER A N 1
ATOM 1028 C CA . SER A 1 126 ? -4.576 -12.095 17.045 1.00 95.06 126 SER A CA 1
ATOM 1029 C C . SER A 1 126 ? -4.477 -12.314 15.535 1.00 95.06 126 SER A C 1
ATOM 1031 O O . SER A 1 126 ? -3.410 -12.663 15.039 1.00 95.06 126 SER A O 1
ATOM 1033 N N . ILE A 1 127 ? -5.563 -12.051 14.800 1.00 95.81 127 ILE A N 1
ATOM 1034 C CA . ILE A 1 127 ? -5.592 -12.145 13.334 1.00 95.81 127 ILE A CA 1
ATOM 1035 C C . ILE A 1 127 ? -4.708 -11.049 12.719 1.00 95.81 127 ILE A C 1
ATOM 1037 O O . ILE A 1 127 ? -3.912 -11.337 11.832 1.00 95.81 127 ILE A O 1
ATOM 1041 N N . ILE A 1 128 ? -4.778 -9.812 13.224 1.00 97.31 128 ILE A N 1
ATOM 1042 C CA . ILE A 1 128 ? -3.940 -8.692 12.758 1.00 97.31 128 ILE A CA 1
ATOM 1043 C C . ILE A 1 128 ? -2.449 -9.009 12.925 1.00 97.31 128 ILE A C 1
ATOM 1045 O O . ILE A 1 128 ? -1.670 -8.831 11.990 1.00 97.31 128 ILE A O 1
ATOM 1049 N N . LYS A 1 129 ? -2.044 -9.505 14.102 1.00 97.38 129 LYS A N 1
ATOM 1050 C CA . LYS A 1 129 ? -0.651 -9.900 14.376 1.00 97.38 129 LYS A CA 1
ATOM 1051 C C . LYS A 1 129 ? -0.186 -11.011 13.438 1.00 97.38 129 LYS A C 1
ATOM 1053 O O . LYS A 1 129 ? 0.935 -10.951 12.944 1.00 97.38 129 LYS A O 1
ATOM 1058 N N . LEU A 1 130 ? -1.051 -11.989 13.164 1.00 96.75 130 LEU A N 1
ATOM 1059 C CA . LEU A 1 130 ? -0.763 -13.057 12.211 1.00 96.75 130 LEU A CA 1
ATOM 1060 C C . LEU A 1 130 ? -0.549 -12.511 10.791 1.00 96.75 130 LEU A C 1
ATOM 1062 O O . LEU A 1 130 ? 0.436 -12.866 10.153 1.00 96.75 130 LEU A O 1
ATOM 1066 N N . LEU A 1 131 ? -1.425 -11.622 10.313 1.00 97.88 131 LEU A N 1
ATOM 1067 C CA . LEU A 1 131 ? -1.320 -11.015 8.981 1.00 97.88 131 LEU A CA 1
ATOM 1068 C C . LEU A 1 131 ? -0.019 -10.213 8.810 1.00 97.88 131 LEU A C 1
ATOM 1070 O O . LEU A 1 131 ? 0.673 -10.361 7.800 1.00 97.88 131 LEU A O 1
ATOM 1074 N N . TRP A 1 132 ? 0.370 -9.431 9.822 1.00 98.44 132 TRP A N 1
ATOM 1075 C CA . TRP A 1 132 ? 1.668 -8.751 9.834 1.00 98.44 132 TRP A CA 1
ATOM 1076 C C . TRP A 1 132 ? 2.844 -9.729 9.866 1.00 98.44 132 TRP A C 1
ATOM 1078 O O . TRP A 1 132 ? 3.802 -9.538 9.121 1.00 98.44 132 TRP A O 1
ATOM 1088 N N . GLY A 1 133 ? 2.761 -10.792 10.674 1.00 98.50 133 GLY A N 1
ATOM 1089 C CA . GLY A 1 133 ? 3.784 -11.837 10.732 1.00 98.50 133 GLY A CA 1
ATOM 1090 C C . GLY A 1 133 ? 4.004 -12.518 9.378 1.00 98.50 133 GLY A C 1
ATOM 1091 O O . GLY A 1 133 ? 5.143 -12.662 8.941 1.00 98.50 133 GLY A O 1
ATOM 1092 N N . ILE A 1 134 ? 2.918 -12.858 8.676 1.00 98.56 134 ILE A N 1
ATOM 1093 C CA . ILE A 1 134 ? 2.964 -13.427 7.320 1.00 98.56 134 ILE A CA 1
ATOM 1094 C C . ILE A 1 134 ? 3.582 -12.432 6.337 1.00 98.56 134 ILE A C 1
ATOM 1096 O O . ILE A 1 134 ? 4.451 -12.806 5.557 1.00 98.56 134 ILE A O 1
ATOM 1100 N N . THR A 1 135 ? 3.172 -11.164 6.386 1.00 98.44 135 THR A N 1
ATOM 1101 C CA . THR A 1 135 ? 3.686 -10.121 5.482 1.00 98.44 135 THR A CA 1
ATOM 1102 C C . THR A 1 135 ? 5.186 -9.910 5.663 1.00 98.44 135 THR A C 1
ATOM 1104 O O . THR A 1 135 ? 5.927 -9.838 4.683 1.00 98.44 135 THR A O 1
ATOM 1107 N N . PHE A 1 136 ? 5.650 -9.854 6.912 1.00 98.44 136 PHE A N 1
ATOM 1108 C CA . PHE A 1 136 ? 7.065 -9.711 7.240 1.00 98.44 136 PHE A CA 1
ATOM 1109 C C . PHE A 1 136 ? 7.882 -10.907 6.742 1.00 98.44 136 PHE A C 1
ATOM 1111 O O . PHE A 1 136 ? 8.893 -10.724 6.065 1.00 98.44 136 PHE A O 1
ATOM 1118 N N . LEU A 1 137 ? 7.404 -12.128 7.004 1.00 98.62 137 LEU A N 1
ATOM 1119 C CA . LEU A 1 137 ? 8.046 -13.350 6.527 1.00 98.62 137 LEU A CA 1
ATOM 1120 C C . LEU A 1 137 ? 8.108 -13.399 4.994 1.00 98.62 137 LEU A C 1
ATOM 1122 O O . LEU A 1 137 ? 9.171 -13.660 4.436 1.00 98.62 137 LEU A O 1
ATOM 1126 N N . ALA A 1 138 ? 7.000 -13.097 4.313 1.00 98.50 138 ALA A N 1
ATOM 1127 C CA . ALA A 1 138 ? 6.948 -13.043 2.855 1.00 98.50 138 ALA A CA 1
ATOM 1128 C C . ALA A 1 138 ? 7.929 -12.004 2.294 1.00 98.50 138 ALA A C 1
ATOM 1130 O O . ALA A 1 138 ? 8.645 -12.295 1.343 1.00 98.50 138 ALA A O 1
ATOM 1131 N N . THR A 1 139 ? 8.019 -10.824 2.916 1.00 98.25 139 THR A N 1
ATOM 1132 C CA . THR A 1 139 ? 8.949 -9.761 2.505 1.00 98.25 139 THR A CA 1
ATOM 1133 C C . THR A 1 139 ? 10.401 -10.225 2.601 1.00 98.25 139 THR A C 1
ATOM 1135 O O . THR A 1 139 ? 11.159 -10.041 1.653 1.00 98.25 139 THR A O 1
ATOM 1138 N N . ILE A 1 140 ? 10.784 -10.874 3.706 1.00 98.31 140 ILE A N 1
ATOM 1139 C CA . ILE A 1 140 ? 12.137 -11.422 3.878 1.00 98.31 140 ILE A CA 1
ATOM 1140 C C . ILE A 1 140 ? 12.438 -12.471 2.809 1.00 98.31 140 ILE A C 1
ATOM 1142 O O . ILE A 1 140 ? 13.490 -12.409 2.182 1.00 98.31 140 ILE A O 1
ATOM 1146 N N . ILE A 1 141 ? 11.521 -13.417 2.592 1.00 98.44 141 ILE A N 1
ATOM 1147 C CA . ILE A 1 141 ? 11.707 -14.491 1.610 1.00 98.44 141 ILE A CA 1
ATOM 1148 C C . ILE A 1 141 ? 11.862 -13.909 0.202 1.00 98.44 141 ILE A C 1
ATOM 1150 O O . ILE A 1 141 ? 12.777 -14.297 -0.517 1.00 98.44 141 ILE A O 1
ATOM 1154 N N . ILE A 1 142 ? 11.007 -12.955 -0.178 1.00 98.25 142 ILE A N 1
ATOM 1155 C CA . ILE A 1 142 ? 11.068 -12.300 -1.489 1.00 98.25 142 ILE A CA 1
ATOM 1156 C C . ILE A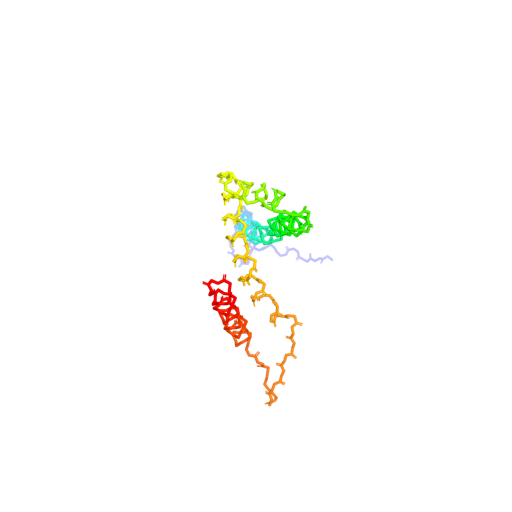 1 142 ? 12.402 -11.572 -1.662 1.00 98.25 142 ILE A C 1
ATOM 1158 O O . ILE A 1 142 ? 13.051 -11.758 -2.685 1.00 98.25 142 ILE A O 1
ATOM 1162 N N . LEU A 1 143 ? 12.839 -10.782 -0.675 1.00 98.00 143 LEU A N 1
ATOM 1163 C CA . LEU A 1 143 ? 14.113 -10.061 -0.753 1.00 98.00 143 LEU A CA 1
ATOM 1164 C C . LEU A 1 143 ? 15.314 -11.009 -0.801 1.00 98.00 143 LEU A C 1
ATOM 1166 O O . LEU A 1 143 ? 16.245 -10.752 -1.554 1.00 98.00 143 LEU A O 1
ATOM 1170 N N . ALA A 1 144 ? 15.286 -12.107 -0.041 1.00 97.12 144 ALA A N 1
ATOM 1171 C CA . ALA A 1 144 ? 16.339 -13.113 -0.082 1.00 97.12 144 ALA A CA 1
ATOM 1172 C C . ALA A 1 144 ? 16.426 -13.767 -1.467 1.00 97.12 144 ALA A C 1
ATOM 1174 O O . ALA A 1 144 ? 17.504 -13.836 -2.034 1.00 97.12 144 ALA A O 1
ATOM 1175 N N . ILE A 1 145 ? 15.301 -14.195 -2.045 1.00 98.06 145 ILE A N 1
ATOM 1176 C CA . ILE A 1 145 ? 15.294 -14.833 -3.370 1.00 98.06 145 ILE A CA 1
ATOM 1177 C C . ILE A 1 145 ? 15.658 -13.837 -4.481 1.00 98.06 145 ILE A C 1
ATOM 1179 O O . ILE A 1 145 ? 16.324 -14.213 -5.434 1.00 98.06 145 ILE A O 1
ATOM 1183 N N . ALA A 1 146 ? 15.208 -12.584 -4.390 1.00 97.06 146 ALA A N 1
ATOM 1184 C CA . ALA A 1 146 ? 15.391 -11.599 -5.456 1.00 97.06 146 ALA A CA 1
ATOM 1185 C C . ALA A 1 146 ? 16.793 -10.963 -5.499 1.00 97.06 146 ALA A C 1
ATOM 1187 O O . ALA A 1 146 ? 17.144 -10.374 -6.519 1.00 97.06 146 ALA A O 1
ATOM 1188 N N . LEU A 1 147 ? 17.552 -11.012 -4.398 1.00 95.75 147 LEU A N 1
ATOM 1189 C CA . LEU A 1 147 ? 18.864 -10.357 -4.268 1.00 95.75 147 LEU A CA 1
ATOM 1190 C C . LEU A 1 147 ? 20.048 -11.334 -4.187 1.00 95.75 147 LEU A C 1
ATOM 1192 O O . LEU A 1 147 ? 21.189 -10.874 -4.123 1.00 95.75 147 LEU A O 1
ATOM 1196 N N . ILE A 1 148 ? 19.784 -12.643 -4.149 1.00 87.31 148 ILE A N 1
ATOM 1197 C CA . ILE A 1 148 ? 20.791 -13.713 -4.241 1.00 87.31 148 ILE A CA 1
ATOM 1198 C C . ILE A 1 148 ? 20.924 -14.130 -5.704 1.00 87.31 148 ILE A C 1
ATOM 1200 O O . ILE A 1 148 ? 22.081 -14.265 -6.157 1.00 87.31 148 ILE A O 1
#

pLDDT: mean 90.88, std 12.31, range [39.94, 98.75]

Mean predicted aligned error: 8.62 Å

Sequence (148 aa):
MIPSYSLAQVFGISISEQRKIYFNHRNTLISLLSNTLIGFYRFYVIREATAIPQIWFSLVVLYGLFSLAAGPESWFNYVTFLHNPIVLLINIFTLIATLFHTKTWFELAPKAVNIVIKNKKIAQESIIKLLWGITFLATIIILAIALI